Protein AF-A0A9D9Z1H3-F1 (afdb_monomer_lite)

Secondary structure (DSSP, 8-state):
----HHHHHTS-TT--HHHHHHHHHHHIIIIIHHHHHHHHSS--HHHHHHHHHHHHPPPGGG--HHHHHHHHHHHHSGGGGGGTT-B-TT--BHHHHHHHHHHHHHSSTT-HHHHHHHHTSHHHHHH-TT-

Structure (mmCIF, N/CA/C/O backbone):
data_AF-A0A9D9Z1H3-F1
#
_entry.id   AF-A0A9D9Z1H3-F1
#
loop_
_atom_site.group_PDB
_atom_site.id
_atom_site.type_symbol
_atom_site.label_atom_id
_atom_site.label_alt_id
_atom_site.label_comp_id
_atom_site.label_asym_id
_atom_site.label_entity_id
_atom_site.label_seq_id
_atom_site.pdbx_PDB_ins_code
_atom_site.Cartn_x
_atom_site.Cartn_y
_atom_site.Cartn_z
_atom_site.occupancy
_atom_site.B_iso_or_equiv
_atom_site.auth_seq_id
_atom_site.auth_comp_id
_atom_site.auth_asym_id
_atom_site.auth_atom_id
_atom_site.pdbx_PDB_model_num
ATOM 1 N N . MET A 1 1 ? 3.960 17.591 -8.344 1.00 54.44 1 MET A N 1
ATOM 2 C CA . MET A 1 1 ? 3.242 16.426 -8.900 1.00 54.44 1 MET A CA 1
ATOM 3 C C . MET A 1 1 ? 2.418 15.841 -7.775 1.00 54.44 1 MET A C 1
ATOM 5 O O . MET A 1 1 ? 2.938 15.732 -6.677 1.00 54.44 1 MET A O 1
ATOM 9 N N . GLY A 1 2 ? 1.134 15.598 -7.998 1.00 78.56 2 GLY A N 1
ATOM 10 C CA . GLY A 1 2 ? 0.223 15.109 -6.968 1.00 78.56 2 GLY A CA 1
ATOM 11 C C . GLY A 1 2 ? -1.101 14.713 -7.600 1.00 78.56 2 GLY A C 1
ATOM 12 O O . GLY A 1 2 ? -1.360 15.044 -8.760 1.00 78.56 2 GLY A O 1
ATOM 13 N N . LEU A 1 3 ? -1.923 13.981 -6.860 1.00 89.62 3 LEU A N 1
ATOM 14 C CA . LEU A 1 3 ? -3.270 13.643 -7.306 1.00 89.62 3 LEU A CA 1
ATOM 15 C C . LEU A 1 3 ? -4.109 14.910 -7.479 1.00 89.62 3 LEU A C 1
ATOM 17 O O . LEU A 1 3 ? -4.133 15.796 -6.622 1.00 89.62 3 LEU A O 1
ATOM 21 N N . SER A 1 4 ? -4.837 14.981 -8.585 1.00 90.06 4 SER A N 1
ATOM 22 C CA . SER A 1 4 ? -5.902 15.961 -8.744 1.00 90.06 4 SER A CA 1
ATOM 23 C C . SER A 1 4 ? -7.127 15.543 -7.925 1.00 90.06 4 SER A C 1
ATOM 25 O O . SER A 1 4 ? -7.328 14.366 -7.619 1.00 90.06 4 SER A O 1
ATOM 27 N N . LYS A 1 5 ? -8.022 16.494 -7.631 1.00 86.00 5 LYS A N 1
ATOM 28 C CA . LYS A 1 5 ? -9.327 16.172 -7.023 1.00 86.00 5 LYS A CA 1
ATOM 29 C C . LYS A 1 5 ? -10.132 15.176 -7.864 1.00 86.00 5 LYS A C 1
ATOM 31 O O . LYS A 1 5 ? -10.926 14.426 -7.310 1.00 86.00 5 LYS A O 1
ATOM 36 N N . ASN A 1 6 ? -9.937 15.174 -9.182 1.00 91.12 6 ASN A N 1
ATOM 37 C CA . ASN A 1 6 ? -10.624 14.252 -10.078 1.00 91.12 6 ASN A CA 1
ATOM 38 C C . ASN A 1 6 ? -10.085 12.826 -9.941 1.00 91.12 6 ASN A C 1
ATOM 40 O O . ASN A 1 6 ? -10.883 11.903 -9.982 1.00 91.12 6 ASN A O 1
ATOM 44 N N . ASP A 1 7 ? -8.783 12.646 -9.691 1.00 93.31 7 ASP A N 1
ATOM 45 C CA . ASP A 1 7 ? -8.203 11.313 -9.478 1.00 93.31 7 ASP A CA 1
ATOM 46 C C . ASP A 1 7 ? -8.809 10.622 -8.245 1.00 93.31 7 ASP A C 1
ATOM 48 O O . ASP A 1 7 ? -9.112 9.434 -8.289 1.00 93.31 7 ASP A O 1
ATOM 52 N N . LEU A 1 8 ? -9.037 11.369 -7.158 1.00 91.44 8 LEU A N 1
ATOM 53 C CA . LEU A 1 8 ? -9.644 10.824 -5.936 1.00 91.44 8 LEU A CA 1
ATOM 54 C C . LEU A 1 8 ? -11.124 10.468 -6.108 1.00 91.44 8 LEU A C 1
ATOM 56 O O . LEU A 1 8 ? -11.586 9.505 -5.508 1.00 91.44 8 LEU A O 1
ATOM 60 N N . LYS A 1 9 ? -11.860 11.216 -6.940 1.00 93.38 9 LYS A N 1
ATOM 61 C CA . LYS A 1 9 ? -13.281 10.954 -7.233 1.00 93.38 9 LYS A CA 1
ATOM 62 C C . LYS A 1 9 ? -13.513 9.676 -8.037 1.00 93.38 9 LYS A C 1
ATOM 64 O O . LYS A 1 9 ? -14.645 9.212 -8.097 1.00 93.38 9 LYS A O 1
ATOM 69 N N . LEU A 1 10 ? -12.474 9.138 -8.678 1.00 96.31 10 LEU A N 1
ATOM 70 C CA . LEU A 1 10 ? -12.577 7.868 -9.393 1.00 96.31 10 LEU A CA 1
ATOM 71 C C . LEU A 1 10 ? -12.650 6.677 -8.434 1.00 96.31 10 LEU A C 1
ATOM 73 O O . LEU A 1 10 ? -13.172 5.639 -8.825 1.00 96.31 10 LEU A O 1
ATOM 77 N N . VAL A 1 11 ? -12.164 6.817 -7.195 1.00 97.06 11 VAL A N 1
ATOM 78 C CA . VAL A 1 11 ? -12.296 5.776 -6.170 1.00 97.06 11 VAL A CA 1
ATOM 79 C C . VAL A 1 11 ? -13.753 5.747 -5.680 1.00 97.06 11 VAL A C 1
ATOM 81 O O . VAL A 1 11 ? -14.219 6.757 -5.148 1.00 97.06 11 VAL A O 1
ATOM 84 N N . PRO A 1 12 ? -14.488 4.627 -5.827 1.00 97.25 12 PRO A N 1
ATOM 85 C CA . PRO A 1 12 ? -15.865 4.528 -5.349 1.00 97.25 12 PRO A CA 1
ATOM 86 C C . PRO A 1 12 ? -15.979 4.786 -3.841 1.00 97.25 12 PRO A C 1
ATOM 88 O O . PRO A 1 12 ? -15.290 4.156 -3.038 1.00 97.25 12 PRO A O 1
ATOM 91 N N . GLU A 1 13 ? -16.890 5.675 -3.441 1.00 95.69 13 GLU A N 1
ATOM 92 C CA . GLU A 1 13 ? -17.021 6.149 -2.053 1.00 95.69 13 GLU A CA 1
ATOM 93 C C . GLU A 1 13 ? -17.291 5.021 -1.038 1.00 95.69 13 GLU A C 1
ATOM 95 O O . GLU A 1 13 ? -16.869 5.088 0.125 1.00 95.69 13 GLU A O 1
ATOM 100 N N . GLN A 1 14 ? -17.960 3.955 -1.480 1.00 96.81 14 GLN A N 1
ATOM 101 C CA . GLN A 1 14 ? -18.276 2.786 -0.665 1.00 96.81 14 GLN A CA 1
ATOM 102 C C . GLN A 1 14 ? -17.067 1.891 -0.364 1.00 96.81 14 GLN A C 1
ATOM 104 O O . GLN A 1 14 ? -17.158 1.079 0.554 1.00 96.81 14 GLN A O 1
ATOM 109 N N . MET A 1 15 ? -15.940 2.040 -1.073 1.00 97.81 15 MET A N 1
ATOM 110 C CA . MET A 1 15 ? -14.758 1.205 -0.836 1.00 97.81 15 MET A CA 1
ATOM 111 C C . MET A 1 15 ? -14.249 1.362 0.595 1.00 97.81 15 MET A C 1
ATOM 113 O O . MET A 1 15 ? -14.128 2.467 1.136 1.00 97.81 15 MET A O 1
ATOM 117 N N . SER A 1 16 ? -13.958 0.237 1.228 1.00 98.12 16 SER A N 1
ATOM 118 C CA . SER A 1 16 ? -13.281 0.186 2.513 1.00 98.12 16 SER A CA 1
ATOM 119 C C . SER A 1 16 ? -11.766 0.355 2.332 1.00 98.12 16 SER A C 1
ATOM 121 O O . SER A 1 16 ? -11.237 0.166 1.233 1.00 98.12 16 SER A O 1
ATOM 123 N N . PRO A 1 17 ? -11.023 0.663 3.409 1.00 98.19 17 PRO A N 1
ATOM 124 C CA . PRO A 1 17 ? -9.565 0.609 3.375 1.00 98.19 17 PRO A CA 1
ATOM 125 C C . PRO A 1 17 ? -9.033 -0.754 2.914 1.00 98.19 17 PRO A C 1
ATOM 127 O O . PRO A 1 17 ? -8.073 -0.798 2.153 1.00 98.19 17 PRO A O 1
ATOM 130 N N . LEU A 1 18 ? -9.687 -1.856 3.296 1.00 98.56 18 LEU A N 1
ATOM 131 C CA . LEU A 1 18 ? -9.308 -3.195 2.845 1.00 98.56 18 LEU A CA 1
ATOM 132 C C . LEU A 1 18 ? -9.480 -3.362 1.328 1.00 98.56 18 LEU A C 1
ATOM 134 O O . LEU A 1 18 ? -8.616 -3.950 0.679 1.00 98.56 18 LEU A O 1
ATOM 138 N N . ASP A 1 19 ? -10.537 -2.802 0.736 1.00 98.56 19 ASP A N 1
ATOM 139 C CA . ASP A 1 19 ? -10.724 -2.837 -0.720 1.00 98.56 19 ASP A CA 1
ATOM 140 C C . ASP A 1 19 ? -9.614 -2.054 -1.435 1.00 98.56 19 ASP A C 1
ATOM 142 O O . ASP A 1 19 ? -9.028 -2.540 -2.403 1.00 98.56 19 ASP A O 1
ATOM 146 N N . CYS A 1 20 ? -9.274 -0.861 -0.931 1.00 98.69 20 CYS A N 1
ATOM 147 C CA . CYS A 1 20 ? -8.165 -0.059 -1.455 1.00 98.69 20 CYS A CA 1
ATOM 148 C C . CYS A 1 20 ? -6.828 -0.801 -1.350 1.00 98.69 20 CYS A C 1
ATOM 150 O O . CYS A 1 20 ? -6.063 -0.841 -2.314 1.00 98.69 20 CYS A O 1
ATOM 152 N N . TYR A 1 21 ? -6.560 -1.420 -0.199 1.00 98.81 21 TYR A N 1
ATOM 153 C CA . TYR A 1 21 ? -5.376 -2.248 0.001 1.00 98.81 21 TYR A CA 1
ATOM 154 C C . TYR A 1 21 ? -5.331 -3.406 -0.993 1.00 98.81 21 TYR A C 1
ATOM 156 O O . TYR A 1 21 ? -4.309 -3.627 -1.634 1.00 98.81 21 TYR A O 1
ATOM 164 N N . THR A 1 22 ? -6.455 -4.095 -1.180 1.00 98.69 22 THR A N 1
ATOM 165 C CA . THR A 1 22 ? -6.578 -5.221 -2.110 1.00 98.69 22 THR A CA 1
ATOM 166 C C . THR A 1 22 ? -6.251 -4.803 -3.543 1.00 98.69 22 THR A C 1
ATOM 168 O O . THR A 1 22 ? -5.561 -5.534 -4.252 1.00 98.69 22 THR A O 1
ATOM 171 N N . ARG A 1 23 ? -6.686 -3.611 -3.975 1.00 98.62 23 ARG A N 1
ATOM 172 C CA . ARG A 1 23 ? -6.344 -3.063 -5.299 1.00 98.62 23 ARG A CA 1
ATOM 173 C C . ARG A 1 23 ? -4.845 -2.828 -5.453 1.00 98.62 23 ARG A C 1
ATOM 175 O O . ARG A 1 23 ? -4.255 -3.321 -6.413 1.00 98.62 23 ARG A O 1
ATOM 182 N N . ILE A 1 24 ? -4.234 -2.145 -4.486 1.00 98.69 24 ILE A N 1
ATOM 183 C CA . ILE A 1 24 ? -2.790 -1.864 -4.467 1.00 98.69 24 ILE A CA 1
ATOM 184 C C . ILE A 1 24 ? -1.986 -3.172 -4.455 1.00 98.69 24 ILE A C 1
ATOM 186 O O . ILE A 1 24 ? -1.076 -3.355 -5.266 1.00 98.69 24 ILE A O 1
ATOM 190 N N . TYR A 1 25 ? -2.356 -4.105 -3.575 1.00 98.69 25 TYR A N 1
ATOM 191 C CA . TYR A 1 25 ? -1.746 -5.426 -3.458 1.00 98.69 25 TYR A CA 1
ATOM 192 C C . TYR A 1 25 ? -1.787 -6.170 -4.796 1.00 98.69 25 TYR A C 1
ATOM 194 O O . TYR A 1 25 ? -0.741 -6.536 -5.333 1.00 98.69 25 TYR A O 1
ATOM 202 N N . ASN A 1 26 ? -2.978 -6.338 -5.377 1.00 98.50 26 ASN A N 1
ATOM 203 C CA . ASN A 1 26 ? -3.155 -7.086 -6.620 1.00 98.50 26 ASN A CA 1
ATOM 204 C C . ASN A 1 26 ? -2.363 -6.473 -7.776 1.00 98.50 26 ASN A C 1
ATOM 206 O O . ASN A 1 26 ? -1.712 -7.205 -8.525 1.00 98.50 26 ASN A O 1
ATOM 210 N N . TRP A 1 27 ? -2.375 -5.143 -7.904 1.00 98.56 27 TRP A N 1
ATOM 211 C CA . TRP A 1 27 ? -1.619 -4.457 -8.947 1.00 98.56 27 TRP A CA 1
ATOM 212 C C . TRP A 1 27 ? -0.118 -4.721 -8.809 1.00 98.56 27 TRP A C 1
ATOM 214 O O . TRP A 1 27 ? 0.526 -5.183 -9.753 1.00 98.56 27 TRP A O 1
ATOM 224 N N . HIS A 1 28 ? 0.440 -4.519 -7.614 1.00 98.12 28 HIS A N 1
ATOM 225 C CA . HIS A 1 28 ? 1.865 -4.729 -7.376 1.00 98.12 28 HIS A CA 1
ATOM 226 C C . HIS A 1 28 ? 2.289 -6.194 -7.516 1.00 98.12 28 HIS A C 1
ATOM 228 O O . HIS A 1 28 ? 3.344 -6.464 -8.091 1.00 98.12 28 HIS A O 1
ATOM 234 N N . LYS A 1 29 ? 1.482 -7.151 -7.049 1.00 97.88 29 LYS A N 1
ATOM 235 C CA . LYS A 1 29 ? 1.791 -8.582 -7.193 1.00 97.88 29 LYS A CA 1
ATOM 236 C C . LYS A 1 29 ? 1.754 -9.037 -8.647 1.00 97.88 29 LYS A C 1
ATOM 238 O O . LYS A 1 29 ? 2.570 -9.868 -9.035 1.00 97.88 29 LYS A O 1
ATOM 243 N N . LYS A 1 30 ? 0.835 -8.489 -9.445 1.00 97.62 30 LYS A N 1
ATOM 244 C CA . LYS A 1 30 ? 0.664 -8.859 -10.853 1.00 97.62 30 LYS A CA 1
ATOM 245 C C . LYS A 1 30 ? 1.649 -8.150 -11.783 1.00 97.62 30 LYS A C 1
ATOM 247 O O . LYS A 1 30 ? 2.154 -8.774 -12.707 1.00 97.62 30 LYS A O 1
ATOM 252 N N . HIS A 1 31 ? 1.909 -6.864 -11.554 1.00 97.25 31 HIS A N 1
ATOM 253 C CA . HIS A 1 31 ? 2.627 -5.999 -12.498 1.00 97.25 31 HIS A CA 1
ATOM 254 C C . HIS A 1 31 ? 3.927 -5.414 -11.943 1.00 97.25 31 HIS A C 1
ATOM 256 O O . HIS A 1 31 ? 4.819 -5.061 -12.713 1.00 97.25 31 HIS A O 1
ATOM 262 N N . GLY A 1 32 ? 4.060 -5.322 -10.618 1.00 95.00 32 GLY A N 1
ATOM 263 C CA . GLY A 1 32 ? 5.093 -4.527 -9.958 1.00 95.00 32 GLY A CA 1
ATOM 264 C C . GLY A 1 32 ? 6.517 -4.888 -10.370 1.00 95.00 32 GLY A C 1
ATOM 265 O O . GLY A 1 32 ? 7.295 -4.004 -10.709 1.00 95.00 32 GLY A O 1
ATOM 266 N N . LYS A 1 33 ? 6.856 -6.182 -10.409 1.00 94.31 33 LYS A N 1
ATOM 267 C CA . LYS A 1 33 ? 8.208 -6.644 -10.767 1.00 94.31 33 LYS A CA 1
ATOM 268 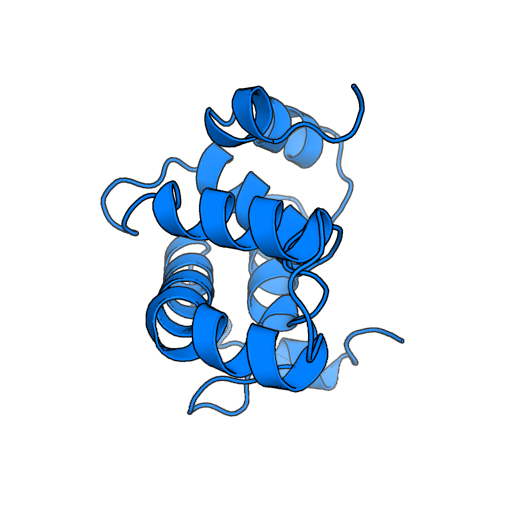C C . LYS A 1 33 ? 8.604 -6.281 -12.200 1.00 94.31 33 LYS A C 1
ATOM 270 O O . LYS A 1 33 ? 9.739 -5.864 -12.421 1.00 94.31 33 LYS A O 1
ATOM 275 N N . ASP A 1 34 ? 7.704 -6.458 -13.160 1.00 94.25 34 ASP A N 1
ATOM 276 C CA . ASP A 1 34 ? 8.018 -6.225 -14.572 1.00 94.25 34 ASP A CA 1
ATOM 277 C C . ASP A 1 34 ? 8.003 -4.730 -14.902 1.00 94.25 34 ASP A C 1
ATOM 279 O O . ASP A 1 34 ? 8.955 -4.231 -15.501 1.00 94.25 34 ASP A O 1
ATOM 283 N N . ARG A 1 35 ? 7.021 -3.981 -14.381 1.00 94.50 35 ARG A N 1
ATOM 284 C CA . ARG A 1 35 ? 6.974 -2.515 -14.512 1.00 94.50 35 ARG A CA 1
ATOM 285 C C . ARG A 1 35 ? 8.183 -1.838 -13.867 1.00 94.50 35 ARG A C 1
ATOM 287 O O . ARG A 1 35 ? 8.763 -0.933 -14.459 1.00 94.50 35 ARG A O 1
ATOM 294 N N . LEU A 1 36 ? 8.641 -2.318 -12.709 1.00 92.94 36 LEU A N 1
ATOM 295 C CA . LEU A 1 36 ? 9.846 -1.791 -12.062 1.00 92.94 36 LEU A CA 1
ATOM 296 C C . LEU A 1 36 ? 11.089 -1.922 -12.959 1.00 92.94 36 LEU A C 1
ATOM 298 O O . LEU A 1 36 ? 11.898 -0.996 -13.022 1.00 92.94 36 LEU A O 1
ATOM 302 N N . LYS A 1 37 ? 11.247 -3.048 -13.670 1.00 91.00 37 LYS A N 1
ATOM 303 C CA . LYS A 1 37 ? 12.375 -3.248 -14.598 1.00 91.00 37 LYS A CA 1
ATOM 304 C C . LYS A 1 37 ? 12.331 -2.267 -15.764 1.00 91.00 37 LYS A C 1
ATOM 306 O O . LYS A 1 37 ? 13.380 -1.780 -16.175 1.00 91.00 37 LYS A O 1
ATOM 311 N N . GLU A 1 38 ? 11.144 -1.968 -16.281 1.00 91.44 38 GLU A N 1
ATOM 312 C CA . GLU A 1 38 ? 10.965 -0.990 -17.359 1.00 91.44 38 GLU A CA 1
ATOM 313 C C . GLU A 1 38 ? 11.341 0.426 -16.904 1.00 91.44 38 GLU A C 1
ATOM 315 O O . GLU A 1 38 ? 12.011 1.154 -17.641 1.00 91.44 38 GLU A O 1
ATOM 320 N N . VAL A 1 39 ? 10.964 0.789 -15.674 1.00 87.50 39 VAL A N 1
ATOM 321 C CA . VAL A 1 39 ? 11.240 2.108 -15.088 1.00 87.50 39 VAL A CA 1
ATOM 322 C C . VAL A 1 39 ? 12.724 2.278 -14.755 1.00 87.50 39 VAL A C 1
ATOM 324 O O . VAL A 1 39 ? 13.338 3.261 -15.169 1.00 87.50 39 VAL A O 1
ATOM 327 N N . TYR A 1 40 ? 13.322 1.330 -14.029 1.00 84.44 40 TYR A N 1
ATOM 328 C CA . TYR A 1 40 ? 14.675 1.498 -13.488 1.00 84.44 40 TYR A CA 1
ATOM 329 C C . TYR A 1 40 ? 15.787 0.940 -14.382 1.00 84.44 40 TYR A C 1
ATOM 331 O O . TYR A 1 40 ? 16.939 1.314 -14.173 1.00 84.44 40 TYR A O 1
ATOM 339 N N . LYS A 1 41 ? 15.468 0.112 -15.395 1.00 80.38 41 LYS A N 1
ATOM 340 C CA . LYS A 1 41 ? 16.359 -0.536 -16.395 1.00 80.38 41 LYS A CA 1
ATOM 341 C C . LYS A 1 41 ? 17.523 -1.377 -15.847 1.00 80.38 41 LYS A C 1
ATOM 343 O O . LYS A 1 41 ? 18.000 -2.271 -16.540 1.00 80.38 41 LYS A O 1
ATOM 348 N N . GLN A 1 42 ? 17.982 -1.112 -14.631 1.00 77.56 42 GLN A N 1
ATOM 349 C CA . GLN A 1 42 ? 19.057 -1.777 -13.915 1.00 77.56 42 GLN A CA 1
ATOM 350 C C . GLN A 1 42 ? 18.667 -1.937 -12.447 1.00 77.56 42 GLN A C 1
ATOM 352 O O . GLN A 1 42 ? 18.007 -1.081 -11.856 1.00 77.56 42 GLN A O 1
ATOM 357 N N . GLU A 1 43 ? 19.095 -3.046 -11.856 1.00 79.31 43 GLU A N 1
ATOM 358 C CA . GLU A 1 43 ? 18.829 -3.345 -10.458 1.00 79.31 43 GLU A CA 1
ATOM 359 C C . GLU A 1 43 ? 19.714 -2.477 -9.550 1.00 79.31 43 GLU A C 1
ATOM 361 O O . GLU A 1 43 ? 20.942 -2.543 -9.589 1.00 79.31 43 GLU A O 1
ATOM 366 N N . ASN A 1 44 ? 19.082 -1.662 -8.711 1.00 87.31 44 ASN A N 1
ATOM 367 C CA . ASN A 1 44 ? 19.725 -0.833 -7.694 1.00 87.31 44 ASN A CA 1
ATOM 368 C C . ASN A 1 44 ? 19.187 -1.170 -6.288 1.00 87.31 44 ASN A C 1
ATOM 370 O O . ASN A 1 44 ? 18.249 -1.960 -6.137 1.00 87.31 44 ASN A O 1
ATOM 374 N N . SER A 1 45 ? 19.777 -0.584 -5.242 1.00 89.12 45 SER A N 1
ATOM 375 C CA . SER A 1 45 ? 19.369 -0.826 -3.848 1.00 89.12 45 SER A CA 1
ATOM 376 C C . SER A 1 45 ? 17.883 -0.541 -3.601 1.00 89.12 45 SER A C 1
ATOM 378 O O . SER A 1 45 ? 17.222 -1.321 -2.918 1.00 89.12 45 SER A O 1
ATOM 380 N N . TYR A 1 46 ? 17.337 0.514 -4.213 1.00 89.88 46 TYR A N 1
ATOM 381 C CA . TYR A 1 46 ? 15.914 0.848 -4.133 1.00 89.88 46 TYR A CA 1
ATOM 382 C C . TYR A 1 46 ? 15.037 -0.271 -4.710 1.00 89.88 46 TYR A C 1
ATOM 384 O O . TYR A 1 46 ? 14.146 -0.775 -4.030 1.00 89.88 46 TYR A O 1
ATOM 392 N N . SER A 1 47 ? 15.341 -0.731 -5.928 1.00 91.88 47 SER A N 1
ATOM 393 C CA . SER A 1 47 ? 14.594 -1.808 -6.584 1.00 91.88 47 SER A CA 1
ATOM 394 C C . SER A 1 47 ? 14.645 -3.118 -5.789 1.00 91.88 47 SER A C 1
ATOM 396 O O . SER A 1 47 ? 13.626 -3.792 -5.663 1.00 91.88 47 SER A O 1
ATOM 398 N N . LYS A 1 48 ? 15.787 -3.437 -5.163 1.00 93.06 48 LYS A N 1
ATOM 399 C CA . LYS A 1 48 ? 15.934 -4.606 -4.281 1.00 93.06 48 LYS A CA 1
ATOM 400 C C . LYS A 1 48 ? 15.046 -4.506 -3.044 1.00 93.06 48 LYS A C 1
ATOM 402 O O . LYS A 1 48 ? 14.364 -5.470 -2.705 1.00 93.06 48 LYS A O 1
ATOM 407 N N . ASN A 1 49 ? 15.016 -3.342 -2.395 1.00 94.12 49 ASN A N 1
ATOM 408 C CA . ASN A 1 49 ? 14.182 -3.118 -1.214 1.00 94.12 49 ASN A CA 1
ATOM 409 C C . ASN A 1 49 ? 12.688 -3.169 -1.548 1.00 94.12 49 ASN A C 1
ATOM 411 O O . ASN A 1 49 ? 11.923 -3.778 -0.802 1.00 94.12 49 ASN A O 1
ATOM 415 N N . TYR A 1 50 ? 12.277 -2.610 -2.688 1.00 95.69 50 TYR A N 1
ATOM 416 C CA . TYR A 1 50 ? 10.906 -2.743 -3.174 1.00 95.69 50 TYR A CA 1
ATOM 417 C C . TYR A 1 50 ? 10.529 -4.209 -3.440 1.00 95.69 50 TYR A C 1
ATOM 419 O O . TYR A 1 50 ? 9.482 -4.663 -2.985 1.00 95.69 50 TYR A O 1
ATOM 427 N N . LEU A 1 51 ? 11.382 -4.978 -4.129 1.00 95.38 51 LEU A N 1
ATOM 428 C CA . LEU A 1 51 ? 11.111 -6.397 -4.395 1.00 95.38 51 LEU A CA 1
ATOM 429 C C . LEU A 1 51 ? 11.013 -7.210 -3.098 1.00 95.38 51 LEU A C 1
ATOM 431 O O . LEU A 1 51 ? 10.098 -8.018 -2.955 1.00 95.38 51 LEU A O 1
ATOM 435 N N . ARG A 1 52 ? 11.881 -6.935 -2.119 1.00 96.44 52 ARG A N 1
ATOM 436 C CA . ARG A 1 52 ? 11.794 -7.538 -0.783 1.00 96.44 52 ARG A CA 1
ATOM 437 C C . ARG A 1 52 ? 10.489 -7.165 -0.072 1.00 96.44 52 ARG A C 1
ATOM 439 O O . ARG A 1 52 ? 9.880 -8.022 0.564 1.00 96.44 52 ARG A O 1
ATOM 446 N N . LEU A 1 53 ? 10.026 -5.919 -0.193 1.00 97.31 53 LEU A N 1
ATOM 447 C CA . LEU A 1 53 ? 8.722 -5.510 0.334 1.00 97.31 53 LEU A CA 1
ATOM 448 C C . LEU A 1 53 ? 7.579 -6.279 -0.347 1.00 97.31 53 LEU A C 1
ATOM 450 O O . LEU A 1 53 ? 6.681 -6.755 0.343 1.00 97.31 53 LEU A O 1
ATOM 454 N N . LEU A 1 54 ? 7.630 -6.482 -1.669 1.00 96.69 54 LEU A N 1
ATOM 455 C CA . LEU A 1 54 ? 6.620 -7.272 -2.387 1.00 96.69 54 LEU A CA 1
ATOM 456 C C . LEU A 1 54 ? 6.535 -8.732 -1.935 1.00 96.69 54 LEU A C 1
ATOM 458 O O . LEU A 1 54 ? 5.452 -9.323 -1.945 1.00 96.69 54 LEU A O 1
ATOM 462 N N . GLU A 1 55 ? 7.668 -9.330 -1.575 1.00 96.81 55 GLU A N 1
ATOM 463 C CA . GLU A 1 55 ? 7.722 -10.692 -1.036 1.00 96.81 55 GLU A CA 1
ATOM 464 C C . GLU A 1 55 ? 7.095 -10.783 0.361 1.00 96.81 55 GLU A C 1
ATOM 466 O O . GLU A 1 55 ? 6.556 -11.826 0.728 1.00 96.81 55 GLU A O 1
ATOM 471 N N . LYS A 1 56 ? 7.144 -9.689 1.128 1.00 97.19 56 LYS A N 1
ATOM 472 C CA . LYS A 1 56 ? 6.647 -9.597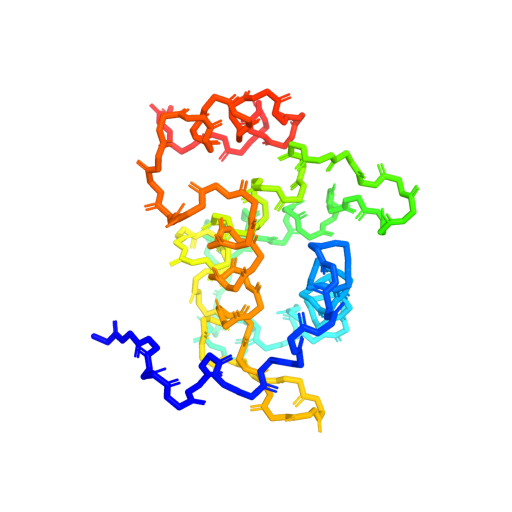 2.508 1.00 97.19 56 LYS A CA 1
ATOM 473 C C . LYS A 1 56 ? 5.237 -9.026 2.632 1.00 97.19 56 LYS A C 1
ATOM 475 O O . LYS A 1 56 ? 4.681 -9.060 3.730 1.00 97.19 56 LYS A O 1
ATOM 480 N N . LEU A 1 57 ? 4.664 -8.512 1.542 1.00 96.69 57 LEU A N 1
ATOM 481 C CA . LEU A 1 57 ? 3.297 -8.000 1.514 1.00 96.69 57 LEU A CA 1
ATOM 482 C C . LEU A 1 57 ? 2.323 -9.059 2.058 1.00 96.69 57 LEU A C 1
ATOM 484 O O . LEU A 1 57 ? 2.263 -10.157 1.497 1.00 96.69 57 LEU A O 1
ATOM 488 N N . PRO A 1 58 ? 1.563 -8.760 3.126 1.00 97.38 58 PRO A N 1
ATOM 489 C CA . PRO A 1 58 ? 0.549 -9.683 3.608 1.00 97.38 58 PRO A CA 1
ATOM 490 C C . PRO A 1 58 ? -0.575 -9.832 2.577 1.00 97.38 58 PRO A C 1
ATOM 492 O O . PRO A 1 58 ? -0.968 -8.869 1.929 1.00 97.38 58 PRO A O 1
ATOM 495 N N . GLU A 1 59 ? -1.116 -11.041 2.439 1.00 98.19 59 GLU A N 1
ATOM 496 C CA . GLU A 1 59 ? -2.356 -11.237 1.679 1.00 98.19 59 GLU A CA 1
ATOM 497 C C . GLU A 1 59 ? -3.483 -10.380 2.293 1.00 98.19 59 GLU A C 1
ATOM 499 O O . GLU A 1 59 ? -3.494 -10.201 3.518 1.00 98.19 59 GLU A O 1
ATOM 504 N N . PRO A 1 60 ? -4.442 -9.863 1.501 1.00 98.19 60 PRO A N 1
ATOM 505 C CA . PRO A 1 60 ? -5.494 -8.980 2.009 1.00 98.19 60 PRO A CA 1
ATOM 506 C C . PRO A 1 60 ? -6.290 -9.534 3.197 1.00 98.19 60 PRO A C 1
ATOM 508 O O . PRO A 1 60 ? -6.608 -8.793 4.121 1.00 98.19 60 PRO A O 1
ATOM 511 N N . ASP A 1 61 ? -6.558 -10.839 3.226 1.00 97.25 61 ASP A N 1
ATOM 512 C CA . ASP A 1 61 ? -7.271 -11.521 4.316 1.00 97.25 61 ASP A CA 1
ATOM 513 C C . ASP A 1 61 ? -6.442 -11.667 5.609 1.00 97.25 61 ASP A C 1
ATOM 515 O O . ASP A 1 61 ? -6.985 -11.985 6.667 1.00 97.25 61 ASP A O 1
ATOM 519 N N . LYS A 1 62 ? -5.128 -11.431 5.535 1.00 97.62 62 LYS A N 1
ATOM 520 C CA . LYS A 1 62 ? -4.158 -11.562 6.638 1.00 97.62 62 LYS A CA 1
ATOM 521 C C . LYS A 1 62 ? -3.488 -10.239 7.008 1.00 97.62 62 LYS A C 1
ATOM 523 O O . LYS A 1 62 ? -2.658 -10.211 7.922 1.00 97.62 62 LYS A O 1
ATOM 528 N N . ALA A 1 63 ? -3.782 -9.163 6.285 1.00 97.50 63 ALA A N 1
ATOM 529 C CA . ALA A 1 63 ? -3.217 -7.848 6.534 1.00 97.50 63 ALA A CA 1
ATOM 530 C C . ALA A 1 63 ? -3.869 -7.221 7.773 1.00 97.50 63 ALA A C 1
ATOM 532 O O . ALA A 1 63 ? -5.093 -7.125 7.864 1.00 97.50 63 ALA A O 1
ATOM 533 N N . SER A 1 64 ? -3.053 -6.775 8.734 1.00 98.06 64 SER A N 1
ATOM 534 C CA . SER A 1 64 ? -3.570 -5.967 9.840 1.00 98.06 64 SER A CA 1
ATOM 535 C C . SER A 1 64 ? -3.877 -4.544 9.367 1.00 98.06 64 SER A C 1
ATOM 537 O O . SER A 1 64 ? -3.425 -4.107 8.306 1.00 98.06 64 SER A O 1
ATOM 539 N N . SER A 1 65 ? -4.623 -3.791 10.178 1.00 97.94 65 SER A N 1
ATOM 540 C CA . SER A 1 65 ? -4.894 -2.377 9.904 1.00 97.94 65 SER A CA 1
ATOM 541 C C . SER A 1 65 ? -3.601 -1.564 9.757 1.00 97.94 65 SER A C 1
ATOM 543 O O . SER A 1 65 ? -3.475 -0.765 8.833 1.00 97.94 65 SER A O 1
ATOM 545 N N . GLU A 1 66 ? -2.634 -1.814 10.634 1.00 98.12 66 GLU A N 1
ATOM 546 C CA . GLU A 1 66 ? -1.324 -1.166 10.668 1.00 98.12 66 GLU A CA 1
ATOM 547 C C . GLU A 1 66 ? -0.491 -1.514 9.428 1.00 98.12 66 GLU A C 1
ATOM 549 O O . GLU A 1 66 ? 0.152 -0.638 8.851 1.00 98.12 66 GLU A O 1
ATOM 554 N N . ASP A 1 67 ? -0.524 -2.777 8.983 1.00 98.25 67 ASP A N 1
ATOM 555 C CA . ASP A 1 67 ? 0.163 -3.217 7.763 1.00 98.25 67 ASP A CA 1
ATOM 556 C C . ASP A 1 67 ? -0.391 -2.519 6.518 1.00 98.25 67 ASP A C 1
ATOM 558 O O . ASP A 1 67 ? 0.375 -2.076 5.659 1.00 98.25 67 ASP A O 1
ATOM 562 N N . MET A 1 68 ? -1.716 -2.374 6.433 1.00 98.62 68 MET A N 1
ATOM 563 C CA . MET A 1 68 ? -2.353 -1.626 5.349 1.00 98.62 68 MET A CA 1
ATOM 564 C C . MET A 1 68 ? -1.936 -0.152 5.373 1.00 98.62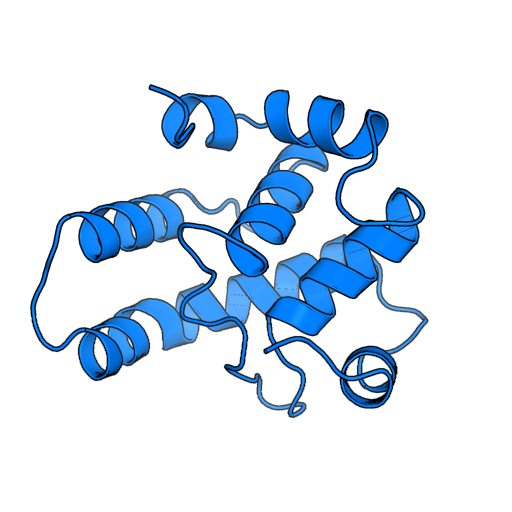 68 MET A C 1
ATOM 566 O O . MET A 1 68 ? -1.565 0.390 4.334 1.00 98.62 68 MET A O 1
ATOM 570 N N . ASP A 1 69 ? -1.917 0.480 6.549 1.00 98.25 69 ASP A N 1
ATOM 571 C CA . ASP A 1 69 ? -1.501 1.882 6.695 1.00 98.25 69 ASP A CA 1
ATOM 572 C C . ASP A 1 69 ? -0.039 2.100 6.309 1.00 98.25 69 ASP A C 1
ATOM 574 O O . ASP A 1 69 ? 0.297 3.103 5.669 1.00 98.25 69 ASP A O 1
ATOM 578 N N . PHE A 1 70 ? 0.831 1.143 6.643 1.00 97.75 70 PHE A N 1
ATOM 579 C CA . PHE A 1 70 ? 2.212 1.147 6.182 1.00 97.75 70 PHE A CA 1
ATOM 580 C C . PHE A 1 70 ? 2.282 1.139 4.653 1.00 97.75 70 PHE A C 1
ATOM 582 O O . PHE A 1 70 ? 2.945 1.997 4.074 1.00 97.75 70 PHE A O 1
ATOM 589 N N . ILE A 1 71 ? 1.545 0.249 3.988 1.00 98.38 71 ILE A N 1
ATOM 590 C CA . ILE A 1 71 ? 1.550 0.152 2.522 1.00 98.38 71 ILE A CA 1
ATOM 591 C C . ILE A 1 71 ? 0.906 1.363 1.844 1.00 98.38 71 ILE A C 1
ATOM 593 O O . ILE A 1 71 ? 1.411 1.813 0.814 1.00 98.38 71 ILE A O 1
ATOM 597 N N . PHE A 1 72 ? -0.142 1.956 2.420 1.00 98.31 72 PHE A N 1
ATOM 598 C CA . PHE A 1 72 ? -0.674 3.224 1.917 1.00 98.31 72 PHE A CA 1
ATOM 599 C C . PHE A 1 72 ? 0.382 4.323 1.972 1.00 98.31 72 PHE A C 1
ATOM 601 O O . PHE A 1 72 ? 0.542 5.067 1.007 1.00 98.31 72 PHE A O 1
ATOM 608 N N . SER A 1 73 ? 1.158 4.389 3.055 1.00 97.00 73 SER A N 1
ATOM 609 C CA . SER A 1 73 ? 2.287 5.311 3.131 1.00 97.00 73 SER A CA 1
ATOM 610 C C . SER A 1 73 ? 3.329 5.037 2.052 1.00 97.00 73 SER A C 1
ATOM 612 O O . SER A 1 73 ? 3.761 5.982 1.401 1.00 97.00 73 SER A O 1
ATOM 614 N N . GLU A 1 74 ? 3.732 3.778 1.857 1.00 97.25 74 GLU A N 1
ATOM 615 C CA . GLU A 1 74 ? 4.739 3.430 0.846 1.00 97.25 74 GLU A CA 1
ATOM 616 C 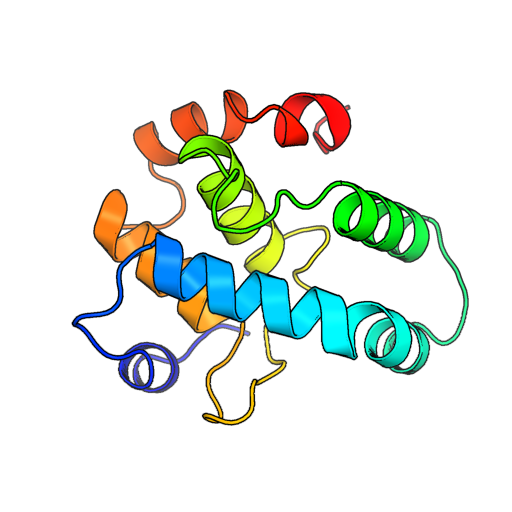C . GLU A 1 74 ? 4.237 3.684 -0.589 1.00 97.25 74 GLU A C 1
ATOM 618 O O . GLU A 1 74 ? 5.022 3.954 -1.491 1.00 97.25 74 GLU A O 1
ATOM 623 N N . SER A 1 75 ? 2.922 3.628 -0.819 1.00 97.50 75 SER A N 1
ATOM 624 C CA . SER A 1 75 ? 2.299 3.951 -2.116 1.00 97.50 75 SER A CA 1
ATOM 625 C C . SER A 1 75 ? 2.282 5.451 -2.408 1.00 97.50 75 SER A C 1
ATOM 627 O O . SER A 1 75 ? 2.265 5.864 -3.566 1.00 97.50 75 SER A O 1
ATOM 629 N N . LEU A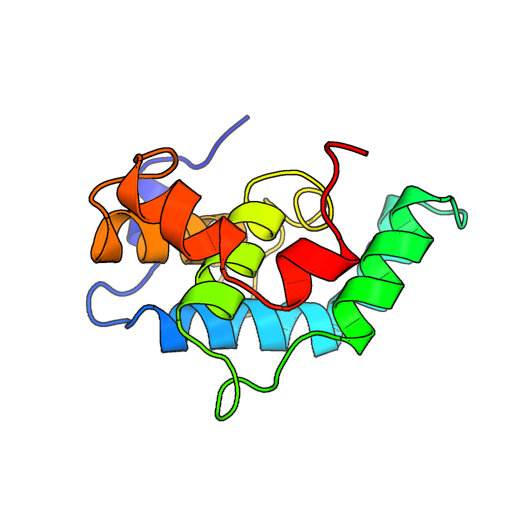 1 76 ? 2.263 6.274 -1.358 1.00 96.44 76 LEU A N 1
ATOM 630 C CA . LEU A 1 76 ? 2.315 7.730 -1.470 1.00 96.44 76 LEU A CA 1
ATOM 631 C C . LEU A 1 76 ? 3.750 8.268 -1.464 1.00 96.44 76 LEU A C 1
ATOM 633 O O . LEU A 1 76 ? 3.973 9.365 -1.966 1.00 96.44 76 LEU A O 1
ATOM 637 N N . THR A 1 77 ? 4.691 7.529 -0.873 1.00 93.12 77 THR A N 1
ATOM 638 C CA . THR A 1 77 ? 6.066 7.969 -0.583 1.00 93.12 77 THR A CA 1
ATOM 639 C C . THR A 1 77 ? 7.017 6.771 -0.545 1.00 93.12 77 THR A C 1
ATOM 641 O O . THR A 1 77 ? 6.585 5.681 -0.214 1.00 93.12 77 THR A O 1
ATOM 644 N N . MET A 1 78 ? 8.320 6.943 -0.754 1.00 93.69 78 MET A N 1
ATOM 645 C CA . MET A 1 78 ? 9.319 5.885 -0.496 1.00 93.69 78 MET A CA 1
ATOM 646 C C . MET A 1 78 ? 9.229 4.690 -1.470 1.00 93.69 78 MET A C 1
ATOM 648 O O . MET A 1 78 ? 9.382 4.890 -2.676 1.00 93.69 78 MET A O 1
ATOM 652 N N . LEU A 1 79 ? 9.090 3.436 -1.003 1.00 95.00 79 LEU A N 1
ATOM 653 C CA . LEU A 1 79 ? 9.398 2.246 -1.819 1.00 95.00 79 LEU A CA 1
ATOM 654 C C . LEU A 1 79 ? 8.393 1.931 -2.928 1.00 95.00 79 LEU A C 1
ATOM 656 O O . LEU A 1 79 ? 8.769 1.257 -3.886 1.00 95.00 79 LEU A O 1
ATOM 660 N N . MET A 1 80 ? 7.139 2.374 -2.824 1.00 96.88 80 MET A N 1
ATOM 661 C CA . MET A 1 80 ? 6.125 2.151 -3.866 1.00 96.88 80 MET A CA 1
ATOM 662 C C . MET A 1 80 ? 5.721 3.447 -4.588 1.00 96.88 80 MET A C 1
ATOM 664 O O . MET A 1 80 ? 4.920 3.398 -5.519 1.00 96.88 80 MET A O 1
ATOM 668 N N . GLU A 1 81 ? 6.329 4.587 -4.237 1.00 95.62 81 GLU A N 1
ATOM 669 C CA . GLU A 1 81 ? 6.065 5.896 -4.855 1.00 95.62 81 GLU A CA 1
ATOM 670 C C . GLU A 1 81 ? 6.370 5.918 -6.356 1.00 95.62 81 GLU A C 1
ATOM 672 O O . GLU A 1 81 ? 5.726 6.634 -7.116 1.00 95.62 81 GLU A O 1
ATOM 677 N N . TRP A 1 82 ? 7.302 5.093 -6.834 1.00 94.94 82 TRP A N 1
ATOM 678 C CA . TRP A 1 82 ? 7.563 4.988 -8.271 1.00 94.94 82 TRP A CA 1
ATOM 679 C C . TRP A 1 82 ? 6.302 4.611 -9.074 1.00 94.94 82 TRP A C 1
ATOM 681 O O . TRP A 1 82 ? 6.174 4.997 -10.234 1.00 94.94 82 TRP A O 1
ATOM 691 N N . ALA A 1 83 ? 5.353 3.900 -8.450 1.00 96.56 83 ALA A N 1
ATOM 692 C CA . ALA A 1 83 ? 4.079 3.498 -9.037 1.00 96.56 83 ALA A CA 1
ATOM 693 C C . ALA A 1 83 ? 2.931 4.481 -8.736 1.00 96.56 83 ALA A C 1
ATOM 695 O O . ALA A 1 83 ? 1.774 4.180 -9.025 1.00 96.56 83 ALA A O 1
ATOM 696 N N . TYR A 1 84 ? 3.214 5.663 -8.177 1.00 97.00 84 TYR A N 1
ATOM 697 C CA . TYR A 1 84 ? 2.207 6.636 -7.731 1.00 97.00 84 TYR A CA 1
ATOM 698 C C . TYR A 1 84 ? 1.154 6.953 -8.807 1.00 97.00 84 TYR A C 1
ATOM 700 O O . TYR A 1 84 ? -0.038 7.084 -8.515 1.00 97.00 84 TYR A O 1
ATOM 708 N N . HIS A 1 85 ? 1.590 7.072 -10.065 1.00 96.25 85 HIS A N 1
ATOM 709 C CA . HIS A 1 85 ? 0.734 7.366 -11.218 1.00 96.25 85 HIS A CA 1
ATOM 710 C C . HIS A 1 85 ? 0.353 6.141 -12.056 1.00 96.25 85 HIS A C 1
ATOM 712 O O . HIS A 1 85 ? -0.394 6.300 -13.022 1.00 96.25 85 HIS A O 1
ATOM 718 N N . GLU A 1 86 ? 0.821 4.947 -11.698 1.00 96.88 86 GLU A N 1
ATOM 719 C CA . GLU A 1 86 ? 0.388 3.716 -12.351 1.00 96.88 86 GLU A CA 1
ATOM 720 C C . GLU A 1 86 ? -1.079 3.428 -12.014 1.00 96.88 86 GLU A C 1
ATOM 722 O O . GLU A 1 86 ? -1.569 3.782 -10.935 1.00 96.88 86 GLU A O 1
ATOM 727 N N . GLN A 1 87 ? -1.781 2.803 -12.956 1.00 97.00 87 GLN A N 1
ATOM 728 C CA . GLN A 1 87 ? -3.220 2.572 -12.893 1.00 97.00 87 GLN A CA 1
ATOM 729 C C . GLN A 1 87 ? -3.549 1.085 -13.006 1.00 97.00 87 GLN A C 1
ATOM 731 O O . GLN A 1 87 ? -2.827 0.321 -13.653 1.00 97.00 87 GLN A O 1
ATOM 736 N N . ASP A 1 88 ? -4.654 0.690 -12.382 1.00 96.69 88 ASP A N 1
ATOM 737 C CA . ASP A 1 88 ? -5.278 -0.613 -12.601 1.00 96.69 88 ASP A CA 1
ATOM 738 C C . ASP A 1 88 ? -6.242 -0.596 -13.801 1.00 96.69 88 ASP A C 1
ATOM 740 O O . ASP A 1 88 ? -6.369 0.398 -14.522 1.00 96.69 88 ASP A O 1
ATOM 744 N N . GLU A 1 89 ? -6.948 -1.706 -14.023 1.00 96.00 89 GLU A N 1
ATOM 745 C CA . GLU A 1 89 ? -7.922 -1.843 -15.109 1.00 96.00 89 GLU A CA 1
ATOM 746 C C . GLU A 1 89 ? -9.122 -0.879 -15.018 1.00 96.00 89 GLU A C 1
ATOM 748 O O . GLU A 1 89 ? -9.823 -0.690 -16.011 1.00 96.00 89 GLU A O 1
ATOM 753 N N . TYR A 1 90 ? -9.346 -0.232 -13.869 1.00 96.44 90 TYR A N 1
ATOM 754 C CA . TYR A 1 90 ? -10.385 0.789 -13.685 1.00 96.44 90 TYR A CA 1
ATOM 755 C C . TYR A 1 90 ? -9.855 2.203 -13.931 1.00 96.44 90 TYR A C 1
ATOM 757 O O . TYR A 1 90 ? -10.569 3.178 -13.704 1.00 96.44 90 TYR A O 1
ATOM 765 N N . SER A 1 91 ? -8.613 2.332 -14.415 1.00 96.38 91 SER A N 1
ATOM 766 C CA . SER A 1 91 ? -7.927 3.614 -14.613 1.00 96.38 91 SER A CA 1
ATOM 767 C C . SER A 1 91 ? -7.722 4.403 -13.310 1.00 96.38 91 SER A C 1
ATOM 769 O O . SER A 1 91 ? -7.532 5.624 -13.339 1.00 96.38 91 SER A O 1
ATOM 771 N N . ILE A 1 92 ? -7.734 3.727 -12.155 1.00 98.12 92 ILE A N 1
ATOM 772 C CA . ILE A 1 92 ? -7.537 4.361 -10.849 1.00 98.12 92 ILE A CA 1
ATOM 773 C C . ILE A 1 92 ? -6.067 4.251 -10.462 1.00 98.12 92 ILE A C 1
ATOM 775 O O . ILE A 1 92 ? -5.463 3.181 -10.515 1.00 98.12 92 ILE A O 1
ATOM 779 N N . LYS A 1 93 ? -5.481 5.385 -10.068 1.00 98.25 93 LYS A N 1
ATOM 780 C CA . LYS A 1 93 ? -4.072 5.467 -9.673 1.00 98.25 93 LYS A CA 1
ATOM 781 C C . LYS A 1 93 ? -3.828 4.770 -8.336 1.00 98.25 93 LYS A C 1
ATOM 783 O O . LYS A 1 93 ? -4.620 4.943 -7.409 1.00 98.25 93 LYS A O 1
ATOM 788 N N . MET A 1 94 ? -2.693 4.088 -8.184 1.00 98.31 94 MET A N 1
ATOM 789 C CA . MET A 1 94 ? -2.334 3.417 -6.921 1.00 98.31 94 MET A CA 1
ATOM 790 C C . MET A 1 94 ? -2.313 4.384 -5.732 1.00 98.31 94 MET A C 1
ATOM 792 O O . MET A 1 94 ? -2.896 4.109 -4.681 1.00 98.31 94 MET A O 1
ATOM 796 N N . ALA A 1 95 ? -1.747 5.577 -5.928 1.00 97.81 95 ALA A N 1
ATOM 797 C CA . ALA A 1 95 ? -1.762 6.622 -4.911 1.00 97.81 95 ALA A CA 1
ATOM 798 C C . ALA A 1 95 ? -3.182 7.101 -4.557 1.00 97.81 95 ALA A C 1
ATOM 800 O O . ALA A 1 95 ? -3.417 7.517 -3.424 1.00 97.81 95 ALA A O 1
ATOM 801 N N . ALA A 1 96 ? -4.143 7.045 -5.489 1.00 98.31 96 ALA A N 1
ATOM 802 C CA . ALA A 1 96 ? -5.518 7.468 -5.221 1.00 98.31 96 ALA A CA 1
ATOM 803 C C . ALA A 1 96 ? -6.205 6.536 -4.221 1.00 98.31 96 ALA A C 1
ATOM 805 O O . ALA A 1 96 ? -6.829 7.024 -3.280 1.00 98.31 96 ALA A O 1
ATOM 806 N N . TYR A 1 97 ? -6.017 5.220 -4.357 1.00 98.56 97 TYR A N 1
ATOM 807 C CA . TYR A 1 97 ? -6.501 4.250 -3.373 1.00 98.56 97 TYR A CA 1
ATOM 808 C C . TYR A 1 97 ? -5.899 4.490 -1.985 1.00 98.56 97 TYR A C 1
ATOM 810 O O . TYR A 1 97 ? -6.633 4.514 -0.995 1.00 98.56 97 TYR A O 1
ATOM 818 N N . ALA A 1 98 ? -4.585 4.717 -1.914 1.00 98.31 98 ALA A N 1
ATOM 819 C CA . ALA A 1 98 ? -3.882 4.959 -0.657 1.00 98.31 98 ALA A CA 1
ATOM 820 C C . ALA A 1 98 ? -4.349 6.254 0.027 1.00 98.31 98 ALA A C 1
ATOM 822 O O . ALA A 1 98 ? -4.734 6.243 1.197 1.00 98.31 98 ALA A O 1
ATOM 823 N N . GLN A 1 99 ? -4.382 7.365 -0.716 1.00 97.62 99 GLN A N 1
ATOM 824 C CA . GLN A 1 99 ? -4.844 8.656 -0.208 1.00 97.62 99 GLN A CA 1
ATOM 825 C C . GLN A 1 99 ? -6.308 8.584 0.244 1.00 97.62 99 GLN A C 1
ATOM 827 O O . GLN A 1 99 ? -6.644 9.091 1.313 1.00 97.62 99 GLN A O 1
ATOM 832 N N . PHE A 1 100 ? -7.179 7.944 -0.543 1.00 97.69 100 PHE A N 1
ATOM 833 C CA . PHE A 1 100 ? -8.586 7.764 -0.192 1.00 97.69 100 PHE A CA 1
ATOM 834 C C . PHE A 1 100 ? -8.743 6.976 1.113 1.00 97.69 100 PHE A C 1
ATOM 836 O O . PHE A 1 100 ? -9.465 7.415 2.008 1.00 97.69 100 PHE A O 1
ATOM 843 N N . ALA A 1 101 ? -8.036 5.850 1.255 1.00 98.00 101 ALA A N 1
ATOM 844 C CA . ALA A 1 101 ? -8.112 5.013 2.449 1.00 98.00 101 ALA A CA 1
ATOM 845 C C . ALA A 1 101 ? -7.670 5.768 3.713 1.00 98.00 101 ALA A C 1
ATOM 847 O O . ALA A 1 101 ? -8.360 5.720 4.733 1.00 98.00 101 ALA A O 1
ATOM 848 N N . LEU A 1 102 ? -6.565 6.516 3.637 1.00 97.62 102 LEU A N 1
ATOM 849 C CA . LEU A 1 102 ? -6.065 7.300 4.768 1.00 97.62 102 LEU A CA 1
ATOM 850 C C . LEU A 1 102 ? -6.975 8.478 5.113 1.00 97.62 102 LEU A C 1
ATOM 852 O O . LEU A 1 102 ? -7.259 8.700 6.288 1.00 97.62 102 LEU A O 1
ATOM 856 N N . ASN A 1 103 ? -7.509 9.182 4.112 1.00 96.06 103 ASN A N 1
ATOM 857 C CA . ASN A 1 103 ? -8.507 10.226 4.345 1.00 96.06 103 ASN A CA 1
ATOM 858 C C . ASN A 1 103 ? -9.755 9.652 5.035 1.00 96.06 103 ASN A C 1
ATOM 860 O O . ASN A 1 103 ? -10.279 10.263 5.962 1.00 96.06 103 ASN A O 1
ATOM 864 N N . LYS A 1 104 ? -10.205 8.460 4.623 1.00 95.88 104 LYS A N 1
ATOM 865 C CA . LYS A 1 104 ? -11.380 7.795 5.199 1.00 95.88 104 LYS A CA 1
ATOM 866 C C . LYS A 1 104 ? -11.153 7.323 6.638 1.00 95.88 104 LYS A C 1
ATOM 868 O O . LYS A 1 104 ? -12.073 7.409 7.442 1.00 95.88 104 LYS A O 1
ATOM 873 N N . LYS A 1 105 ? -9.954 6.830 6.969 1.00 96.94 105 LYS A N 1
ATOM 874 C CA . LYS A 1 105 ? -9.626 6.339 8.321 1.00 96.94 105 LYS A CA 1
ATOM 875 C C . LYS A 1 105 ? -9.250 7.447 9.303 1.00 96.94 105 LYS A C 1
ATOM 877 O O . LYS A 1 105 ? -9.644 7.381 10.461 1.00 96.94 105 LYS A O 1
ATOM 882 N N . TYR A 1 106 ? -8.467 8.423 8.853 1.00 97.31 106 TYR A N 1
ATOM 883 C CA . TYR A 1 106 ? -7.759 9.361 9.729 1.00 97.31 106 TYR A CA 1
ATOM 884 C C . TYR A 1 106 ? -8.053 10.831 9.426 1.00 97.31 106 TYR A C 1
ATOM 886 O O . TYR A 1 106 ? -7.522 11.709 10.093 1.00 97.31 106 TYR A O 1
ATOM 894 N N . GLY A 1 107 ? -8.862 11.130 8.406 1.00 93.44 107 GLY A N 1
ATOM 895 C CA . GLY A 1 107 ? -9.095 12.503 7.951 1.00 93.44 107 GLY A CA 1
ATOM 896 C C . GLY A 1 107 ? -7.946 13.092 7.126 1.00 93.44 107 GLY A C 1
ATOM 897 O O . GLY A 1 107 ? -8.071 14.210 6.630 1.00 93.44 107 GLY A O 1
ATOM 898 N N . GLY A 1 108 ? -6.848 12.354 6.927 1.00 90.12 108 GLY A N 1
ATOM 899 C CA . GLY A 1 108 ? -5.734 12.804 6.100 1.00 90.12 108 GLY A CA 1
ATOM 900 C C . GLY A 1 108 ? -4.475 11.949 6.209 1.00 90.12 108 GLY A C 1
ATOM 901 O O . GLY A 1 108 ? -4.305 11.160 7.136 1.00 90.12 108 GLY A O 1
ATOM 902 N N . PHE A 1 109 ? -3.561 12.148 5.258 1.00 89.06 109 PHE A N 1
ATOM 903 C CA . PHE A 1 109 ? -2.179 11.685 5.376 1.00 89.06 109 PHE A CA 1
ATOM 904 C C . PHE A 1 109 ? -1.411 12.590 6.349 1.00 89.06 109 PHE A C 1
ATOM 906 O O . PHE A 1 109 ? -1.498 13.813 6.255 1.00 89.06 109 PHE A O 1
ATOM 913 N N . GLY A 1 110 ? -0.636 11.990 7.252 1.00 87.31 110 GLY A N 1
ATOM 914 C CA . GLY A 1 110 ? 0.242 12.721 8.169 1.00 87.31 110 GLY A CA 1
ATOM 915 C C . GLY A 1 110 ? -0.367 13.097 9.523 1.00 87.31 110 GLY A C 1
ATOM 916 O O . GLY A 1 110 ? 0.242 13.880 10.250 1.00 87.31 110 GLY A O 1
ATOM 917 N N . THR A 1 111 ? -1.532 12.556 9.886 1.00 94.88 111 THR A N 1
ATOM 918 C CA . THR A 1 111 ? -2.058 12.712 11.251 1.00 94.88 111 THR A CA 1
ATOM 919 C C . THR A 1 111 ? -1.251 11.889 12.257 1.00 94.88 111 THR A C 1
ATOM 921 O O . THR A 1 111 ? -0.596 10.903 11.898 1.00 94.88 111 THR A O 1
ATOM 924 N N . GLU A 1 112 ? -1.284 12.282 13.532 1.00 95.75 112 GLU A N 1
ATOM 925 C CA . GLU A 1 112 ? -0.555 11.581 14.594 1.00 95.75 112 GLU A CA 1
ATOM 926 C C . GLU A 1 112 ? -1.058 10.140 14.766 1.00 95.75 112 GLU A C 1
ATOM 928 O O . GLU A 1 112 ? -0.260 9.208 14.904 1.00 95.75 112 GLU A O 1
ATOM 933 N N . GLU A 1 113 ? -2.373 9.933 14.670 1.00 96.44 113 GLU A N 1
ATOM 934 C CA . GLU A 1 113 ? -3.004 8.617 14.753 1.00 96.44 113 GLU A CA 1
ATOM 935 C C . GLU A 1 113 ? -2.530 7.693 13.629 1.00 96.44 113 GLU A C 1
ATOM 937 O O . GLU A 1 113 ? -2.200 6.531 13.881 1.00 96.44 113 GLU A O 1
ATOM 942 N N . PHE A 1 114 ? -2.439 8.214 12.401 1.00 96.12 114 PHE A N 1
ATOM 943 C CA . PHE A 1 114 ? -1.895 7.476 11.265 1.00 96.12 114 PHE A CA 1
ATOM 944 C C . PHE A 1 114 ? -0.429 7.096 11.501 1.00 96.12 114 PHE A C 1
ATOM 946 O O . PHE A 1 114 ? -0.062 5.933 11.328 1.00 96.12 114 PHE A O 1
ATOM 953 N N . TYR A 1 115 ? 0.411 8.040 11.937 1.00 93.81 115 TYR A N 1
ATOM 954 C CA . TYR A 1 115 ? 1.824 7.752 12.191 1.00 93.81 115 TYR A CA 1
ATOM 955 C C . TYR A 1 115 ? 2.017 6.708 13.290 1.00 93.81 115 TYR A C 1
ATOM 957 O O . TYR A 1 115 ? 2.878 5.835 13.162 1.00 93.81 115 TYR A O 1
ATOM 965 N N . LYS A 1 116 ? 1.209 6.768 14.353 1.00 96.38 116 LYS A N 1
ATOM 966 C CA . LYS A 1 116 ? 1.212 5.759 15.413 1.00 96.38 116 LYS A CA 1
ATOM 967 C C . LYS A 1 116 ? 0.793 4.390 14.874 1.00 96.38 116 LYS A C 1
ATOM 969 O O . LYS A 1 116 ? 1.453 3.404 15.187 1.00 96.38 116 LYS A O 1
ATOM 974 N N . SER A 1 117 ? -0.245 4.338 14.036 1.00 96.94 117 SER A N 1
ATOM 975 C CA . SER A 1 117 ? -0.696 3.105 13.377 1.00 96.94 117 SER A CA 1
ATOM 976 C C . SER A 1 117 ? 0.407 2.501 12.502 1.00 96.94 117 SER A C 1
ATOM 978 O O . SER A 1 117 ? 0.824 1.369 12.737 1.00 96.94 117 SER A O 1
ATOM 980 N N . LYS A 1 118 ? 0.979 3.284 11.570 1.00 93.94 118 LYS A N 1
ATOM 981 C CA . LYS A 1 118 ? 2.062 2.835 10.676 1.00 93.94 118 LYS A CA 1
ATOM 982 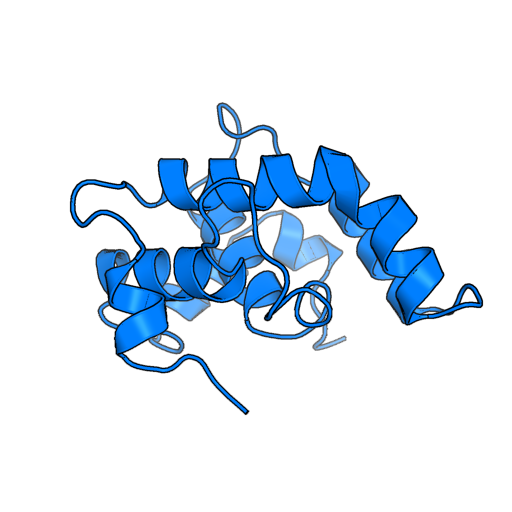C C . LYS A 1 118 ? 3.244 2.257 11.457 1.00 93.94 118 LYS A C 1
ATOM 984 O O . LYS A 1 118 ? 3.756 1.206 11.084 1.00 93.94 118 LYS A O 1
ATOM 989 N N . LYS A 1 119 ? 3.677 2.917 12.537 1.00 94.88 119 LYS A N 1
ATOM 990 C CA . LYS A 1 119 ? 4.820 2.472 13.358 1.00 94.88 119 LYS A CA 1
ATOM 991 C C . LYS A 1 119 ? 4.592 1.131 14.058 1.00 94.88 119 LYS A C 1
ATOM 993 O O . LYS A 1 119 ? 5.561 0.445 14.362 1.00 94.88 119 LYS A O 1
ATOM 998 N N . ASN A 1 120 ? 3.339 0.753 14.292 1.00 96.25 120 ASN A N 1
ATOM 999 C CA . ASN A 1 120 ? 2.989 -0.527 14.906 1.00 96.25 120 ASN A CA 1
ATOM 1000 C C . ASN A 1 120 ? 2.934 -1.685 13.894 1.00 96.25 120 ASN A C 1
ATOM 1002 O O . ASN A 1 120 ? 2.776 -2.837 14.296 1.00 96.25 120 ASN A O 1
ATOM 1006 N N . SER A 1 121 ? 3.074 -1.412 12.592 1.00 96.38 121 SER A N 1
ATOM 1007 C CA . SER A 1 121 ? 3.132 -2.457 11.570 1.00 96.38 121 SER A CA 1
ATOM 1008 C C . SER A 1 121 ? 4.382 -3.319 11.730 1.00 96.38 121 SER A C 1
ATOM 1010 O O . SER A 1 121 ? 5.493 -2.822 11.937 1.00 96.38 121 SER A O 1
ATOM 1012 N N . LYS A 1 122 ? 4.234 -4.628 11.508 1.00 94.25 122 LYS A N 1
ATOM 1013 C CA . LYS A 1 122 ? 5.389 -5.535 11.413 1.00 94.25 122 LYS A CA 1
ATOM 1014 C C . LYS A 1 122 ? 6.302 -5.182 10.232 1.00 94.25 122 LYS A C 1
ATOM 1016 O O . LYS A 1 122 ? 7.504 -5.410 10.317 1.00 94.25 122 LYS A O 1
ATOM 1021 N N . LEU A 1 123 ? 5.745 -4.602 9.162 1.00 95.50 123 LEU A N 1
ATOM 1022 C CA . LEU A 1 123 ? 6.504 -4.138 8.000 1.00 95.50 123 LEU A CA 1
ATOM 1023 C C . LEU A 1 123 ? 7.358 -2.920 8.350 1.00 95.50 123 LEU A C 1
ATOM 1025 O O . LEU A 1 123 ? 8.494 -2.833 7.898 1.00 95.50 123 LEU A O 1
ATOM 1029 N N . PHE A 1 124 ? 6.868 -2.023 9.212 1.00 93.75 124 PHE A N 1
ATOM 1030 C CA . PHE A 1 124 ? 7.656 -0.876 9.660 1.00 93.75 124 PHE A CA 1
ATOM 1031 C C . PHE A 1 124 ? 8.958 -1.320 10.325 1.00 93.75 124 PHE A C 1
ATOM 1033 O O . PHE A 1 124 ? 10.021 -0.820 9.986 1.00 93.75 124 PHE A O 1
ATOM 1040 N N . ASN A 1 125 ? 8.914 -2.330 11.192 1.00 87.62 125 ASN A N 1
ATOM 1041 C CA . ASN A 1 125 ? 10.123 -2.839 11.846 1.00 87.62 125 ASN A CA 1
ATOM 1042 C C . ASN A 1 125 ? 11.182 -3.365 10.861 1.00 87.62 125 ASN A C 1
ATOM 1044 O O . ASN A 1 125 ? 12.374 -3.321 11.172 1.00 87.62 125 ASN A O 1
ATOM 1048 N N . GLU A 1 126 ? 10.758 -3.868 9.700 1.00 90.31 126 GLU A N 1
ATOM 1049 C CA . GLU A 1 126 ? 11.637 -4.456 8.685 1.00 90.31 126 GLU A CA 1
ATOM 1050 C C . GLU A 1 126 ? 12.105 -3.442 7.623 1.00 90.31 126 GLU A C 1
ATOM 1052 O O . GLU A 1 126 ? 13.199 -3.598 7.076 1.00 90.31 126 GLU A O 1
ATOM 1057 N N . PHE A 1 127 ? 11.298 -2.412 7.351 1.00 93.12 127 PHE A N 1
ATOM 1058 C CA . PHE A 1 127 ? 11.471 -1.469 6.238 1.00 93.12 127 PHE A CA 1
ATOM 1059 C C . PHE A 1 127 ? 11.494 0.005 6.677 1.00 93.12 127 PHE A C 1
ATOM 1061 O O . PHE A 1 127 ? 11.279 0.893 5.858 1.00 93.12 127 PHE A O 1
ATOM 1068 N N . ASP A 1 128 ? 11.723 0.287 7.958 1.00 84.19 128 ASP A N 1
ATOM 1069 C CA . ASP A 1 128 ? 11.899 1.651 8.462 1.00 84.19 128 ASP A CA 1
ATOM 1070 C C . ASP A 1 128 ? 13.092 2.339 7.780 1.00 84.19 128 ASP A C 1
ATOM 1072 O O . ASP A 1 128 ? 14.219 1.847 7.816 1.00 84.19 128 ASP A O 1
ATOM 1076 N N . HIS A 1 129 ? 12.823 3.499 7.182 1.00 75.25 129 HIS A N 1
ATOM 1077 C CA . HIS A 1 129 ? 13.786 4.290 6.410 1.00 75.25 129 HIS A CA 1
ATOM 1078 C C . HIS A 1 129 ? 14.554 5.314 7.251 1.00 75.25 129 HIS A C 1
ATOM 1080 O O . HIS A 1 129 ? 15.331 6.095 6.707 1.00 75.25 129 HIS A O 1
ATOM 1086 N N . SER A 1 130 ? 14.298 5.374 8.562 1.00 69.88 130 SER A N 1
ATOM 1087 C CA . SER A 1 130 ? 14.979 6.296 9.481 1.00 69.88 130 SER A CA 1
ATOM 1088 C C . SER A 1 130 ? 16.292 5.754 10.064 1.00 69.88 130 SER A C 1
ATOM 1090 O O . SER A 1 130 ? 16.925 6.435 10.873 1.00 69.88 130 SER A O 1
ATOM 1092 N N . LYS A 1 131 ? 16.704 4.551 9.651 1.00 51.94 131 LYS A N 1
ATOM 1093 C CA . LYS A 1 131 ? 17.936 3.868 10.065 1.00 51.94 131 LYS A CA 1
ATOM 1094 C C . LYS A 1 131 ? 18.933 3.807 8.917 1.00 51.94 131 LYS A C 1
ATOM 1096 O O . LYS A 1 131 ? 20.137 3.963 9.211 1.00 51.94 131 LYS A O 1
#

Foldseek 3Di:
DDDDPVLLVLPPLPDALLNLLQQLLVCCLPCVLVVVCVVPVDDDPLSVLLVVVNVVQDHSVGADPLSSLLVLPCLVDGNNVVQQCPADPSNHGNNSSSQNNCCVPPVGPPDPVSVVSNCPDPVCVVRPPPD

Sequence (131 aa):
MGLSKNDLKLVPEQMSPLDCYTRIYNWHKKHGKDRLKEVYKQENSYSKNYLRLLEKLPEPDKASSEDMDFIFSESLTMLMEWAYHEQDEYSIKMAAYAQFALNKKYGGFGTEEFYKSKKNSKLFNEFDHSK

pLDDT: mean 93.98, std 7.2, range [51.94, 98.81]

Radius of gyration: 13.82 Å; chains: 1; bounding box: 38×28×33 Å